Protein AF-B9R7G1-F1 (afdb_monomer_lite)

Radius of gyration: 17.82 Å; chains: 1; bounding box: 48×41×41 Å

Foldseek 3Di:
DCVVVLVVQLVVCVVCVVVVNNLVDFDQDDPPDDDLLPDPPDPDPVSVVVVVVVVVVSQQAAGWGQDNVPSDTDRPDPDGNVRSVVVVVVVCLVPPPCNVVVVVPPD

pLDDT: mean 88.18, std 13.85, range [42.56, 98.31]

InterPro domains:
  IPR016035 Acyl transferase/acyl hydrolase/lysophospholipase [SSF52151] (2-70)

Secondary structure (DSSP, 8-state):
--HHHHHHHHHHHHHHHHTT-GGG--B-------GGGG-SS---HHHHHHHHHHHHHHHHSEEEEE-TTT--EEEEEEEEHHHHHHHHHHHHHHH-TTTHHHHTT--

Sequence (107 aa):
MQASSDMVDYHISTAFQALHSQENNIRIEDDTPTGNLASVDIATEENLNNLIKVGEELLKKRVARVNLDSGVFEPAYKATNEEALVKEKELREARSPHGKFIALRKI

Structure (mmCIF, N/CA/C/O backbone):
data_AF-B9R7G1-F1
#
_entry.id   AF-B9R7G1-F1
#
loop_
_atom_site.group_PDB
_atom_site.id
_atom_site.type_symbol
_atom_site.label_atom_id
_atom_site.label_alt_id
_atom_site.label_comp_id
_atom_site.label_asym_id
_atom_site.label_entity_id
_atom_site.label_seq_id
_atom_site.pdbx_PDB_ins_code
_atom_site.Cartn_x
_atom_site.Cartn_y
_atom_site.Cartn_z
_atom_site.occupancy
_atom_site.B_iso_or_equiv
_atom_site.auth_seq_id
_atom_site.auth_comp_id
_atom_site.auth_asym_id
_atom_site.auth_atom_id
_atom_site.pdbx_PDB_model_num
ATOM 1 N N . MET A 1 1 ? -15.657 -1.353 -0.547 1.00 52.94 1 MET A N 1
ATOM 2 C CA . MET A 1 1 ? -15.486 -0.757 -1.892 1.00 52.94 1 MET A CA 1
ATOM 3 C C . MET A 1 1 ? -14.068 -1.082 -2.331 1.00 52.94 1 MET A C 1
ATOM 5 O O . MET A 1 1 ? -13.164 -0.531 -1.733 1.00 52.94 1 MET A O 1
ATOM 9 N N . GLN A 1 2 ? -13.871 -2.017 -3.265 1.00 78.25 2 GLN A N 1
ATOM 10 C CA . GLN A 1 2 ? -12.524 -2.440 -3.707 1.00 78.25 2 GLN A CA 1
ATOM 11 C C . GLN A 1 2 ? -12.360 -2.422 -5.236 1.00 78.25 2 GLN A C 1
ATOM 13 O O . GLN A 1 2 ? -11.319 -2.001 -5.717 1.00 78.25 2 GLN A O 1
ATOM 18 N N . ALA A 1 3 ? -13.433 -2.661 -6.002 1.00 85.69 3 ALA A N 1
ATOM 19 C CA . ALA A 1 3 ? -13.379 -2.728 -7.469 1.00 85.69 3 ALA A CA 1
ATOM 20 C C . ALA A 1 3 ? -12.746 -1.510 -8.176 1.00 85.69 3 ALA A C 1
ATOM 22 O O . ALA A 1 3 ? -12.103 -1.663 -9.210 1.00 85.69 3 ALA A O 1
ATOM 23 N N . SER A 1 4 ? -12.917 -0.289 -7.654 1.00 89.19 4 SER A N 1
ATOM 24 C CA . SER A 1 4 ? -12.261 0.891 -8.238 1.00 89.19 4 SER A CA 1
ATOM 25 C C . SER A 1 4 ? -10.748 0.885 -8.019 1.00 89.19 4 SER A C 1
ATOM 27 O O . SER A 1 4 ? -10.017 1.328 -8.898 1.00 89.19 4 SER A O 1
ATOM 29 N N . SER A 1 5 ? -10.299 0.400 -6.858 1.00 87.94 5 SER A N 1
ATOM 30 C CA . SER A 1 5 ? -8.881 0.232 -6.526 1.00 87.94 5 SER A CA 1
ATOM 31 C C . SER A 1 5 ? -8.258 -0.785 -7.481 1.00 87.94 5 SER A C 1
ATOM 33 O O . SER A 1 5 ? -7.342 -0.449 -8.231 1.00 87.94 5 SER A O 1
ATOM 35 N N . ASP A 1 6 ? -8.888 -1.960 -7.573 1.00 88.62 6 ASP A N 1
ATOM 36 C CA . ASP A 1 6 ? -8.432 -3.088 -8.387 1.00 88.62 6 ASP A CA 1
ATOM 37 C C . ASP A 1 6 ? -8.291 -2.708 -9.869 1.00 88.62 6 ASP A C 1
ATOM 39 O O . ASP A 1 6 ? -7.269 -2.979 -10.500 1.00 88.62 6 ASP A O 1
ATOM 43 N N . MET A 1 7 ? -9.295 -2.021 -10.431 1.00 92.19 7 MET A N 1
ATOM 44 C CA . MET A 1 7 ? -9.271 -1.588 -11.833 1.00 92.19 7 MET A CA 1
ATOM 45 C C . MET A 1 7 ? -8.144 -0.593 -12.115 1.00 92.19 7 MET A C 1
ATOM 47 O O . MET A 1 7 ? -7.473 -0.686 -13.145 1.00 92.19 7 MET A O 1
ATOM 51 N N . VAL A 1 8 ? -7.929 0.372 -11.217 1.00 91.62 8 VAL A N 1
ATOM 52 C CA . VAL A 1 8 ? -6.856 1.361 -11.371 1.00 91.62 8 VAL A CA 1
ATOM 53 C C . VAL A 1 8 ? -5.493 0.675 -11.307 1.00 91.62 8 VAL A C 1
ATOM 55 O O . VAL A 1 8 ? -4.646 0.927 -12.166 1.00 91.62 8 VAL A O 1
ATOM 58 N N . ASP A 1 9 ? -5.295 -0.235 -10.357 1.00 91.00 9 ASP A N 1
ATOM 59 C CA . ASP A 1 9 ? -4.017 -0.924 -10.185 1.00 91.00 9 ASP A CA 1
ATOM 60 C C . ASP A 1 9 ? -3.705 -1.896 -11.314 1.00 91.00 9 ASP A C 1
ATOM 62 O O . ASP A 1 9 ? -2.557 -1.957 -11.766 1.00 91.00 9 ASP A O 1
ATOM 66 N N . TYR A 1 10 ? -4.717 -2.589 -11.838 1.00 92.88 10 TYR A N 1
ATOM 67 C CA . TYR A 1 10 ? -4.572 -3.427 -13.024 1.00 92.88 10 TYR A CA 1
ATOM 68 C C . TYR A 1 10 ? -4.113 -2.603 -14.232 1.00 92.88 10 TYR A C 1
ATOM 70 O O . TYR A 1 10 ? -3.138 -2.951 -14.908 1.00 92.88 10 TYR A O 1
ATOM 78 N N . HIS A 1 11 ? -4.776 -1.472 -14.492 1.00 94.25 11 HIS A N 1
ATOM 79 C CA . HIS A 1 11 ? -4.438 -0.612 -15.624 1.00 94.25 11 HIS A CA 1
ATOM 80 C C . HIS A 1 11 ? -3.044 0.007 -15.496 1.00 94.25 11 HIS A C 1
ATOM 82 O O . HIS A 1 11 ? -2.280 0.001 -16.465 1.00 94.25 11 HIS A O 1
ATOM 88 N N . ILE A 1 12 ? -2.686 0.501 -14.310 1.00 94.19 12 ILE A N 1
ATOM 89 C CA . ILE A 1 12 ? -1.356 1.062 -14.055 1.00 94.19 12 ILE A CA 1
ATOM 90 C C . ILE A 1 12 ? -0.286 -0.023 -14.216 1.00 94.19 12 ILE A C 1
ATOM 92 O O . ILE A 1 12 ? 0.693 0.183 -14.934 1.00 94.19 12 ILE A O 1
ATOM 96 N N . SER A 1 13 ? -0.488 -1.200 -13.625 1.00 93.25 13 SER A N 1
ATOM 97 C CA . SER A 1 13 ? 0.474 -2.306 -13.706 1.00 93.25 13 SER A CA 1
ATOM 98 C C . SER A 1 13 ? 0.679 -2.782 -15.141 1.00 93.25 13 SER A C 1
ATOM 100 O O . SER A 1 13 ? 1.818 -2.984 -15.563 1.00 93.25 13 SER A O 1
ATOM 102 N N . THR A 1 14 ? -0.398 -2.845 -15.929 1.00 94.94 14 THR A N 1
ATOM 103 C CA . THR A 1 14 ? -0.336 -3.144 -17.367 1.00 94.94 14 THR A CA 1
ATOM 104 C C . THR A 1 14 ? 0.535 -2.131 -18.114 1.00 94.94 14 THR A C 1
ATOM 106 O O . THR A 1 14 ? 1.418 -2.516 -18.883 1.00 94.94 14 THR A O 1
ATOM 109 N N . ALA A 1 15 ? 0.342 -0.831 -17.866 1.00 96.00 15 ALA A N 1
ATOM 110 C CA . ALA A 1 15 ? 1.124 0.221 -18.514 1.00 96.00 15 ALA A CA 1
ATOM 111 C C . ALA A 1 15 ? 2.618 0.143 -18.150 1.00 96.00 15 ALA A C 1
ATOM 113 O O . ALA A 1 15 ? 3.479 0.204 -19.030 1.00 96.00 15 ALA A O 1
ATOM 114 N N . PHE A 1 16 ? 2.946 -0.044 -16.869 1.00 94.94 16 PHE A N 1
ATOM 115 C CA . PHE A 1 16 ? 4.338 -0.171 -16.427 1.00 94.94 16 PHE A CA 1
ATOM 116 C C . PHE A 1 16 ? 5.005 -1.461 -16.923 1.00 94.94 16 PHE A C 1
ATOM 118 O O . PHE A 1 16 ? 6.203 -1.447 -17.218 1.00 94.94 16 PHE A O 1
ATOM 125 N N . GLN A 1 17 ? 4.254 -2.557 -17.068 1.00 93.25 17 GLN A N 1
ATOM 126 C CA . GLN A 1 17 ? 4.749 -3.793 -17.675 1.00 93.25 17 GLN A CA 1
ATOM 127 C C . GLN A 1 17 ? 5.050 -3.625 -19.163 1.00 93.25 17 GLN A C 1
ATOM 129 O O . GLN A 1 17 ? 6.115 -4.054 -19.606 1.00 93.25 17 GLN A O 1
ATOM 134 N N . ALA A 1 18 ? 4.178 -2.951 -19.917 1.00 96.12 18 ALA A N 1
ATOM 135 C CA . ALA A 1 18 ? 4.412 -2.654 -21.330 1.00 96.12 18 ALA A CA 1
ATOM 136 C C . ALA A 1 18 ? 5.672 -1.794 -21.556 1.00 96.12 18 ALA A C 1
ATOM 138 O O . ALA A 1 18 ? 6.321 -1.902 -22.592 1.00 96.12 18 ALA A O 1
ATOM 139 N N . LEU A 1 19 ? 6.039 -0.967 -20.571 1.00 96.19 19 LEU A N 1
ATOM 140 C CA . LEU A 1 19 ? 7.239 -0.124 -20.591 1.00 96.19 19 LEU A CA 1
ATOM 141 C C . LEU A 1 19 ? 8.470 -0.779 -19.941 1.00 96.19 19 LEU A C 1
ATOM 143 O O . LEU A 1 19 ? 9.468 -0.090 -19.723 1.00 96.19 19 LEU A O 1
ATOM 147 N N . HIS A 1 20 ? 8.406 -2.065 -19.575 1.00 92.88 20 HIS A N 1
ATOM 148 C CA . HIS A 1 20 ? 9.473 -2.773 -18.848 1.00 92.88 20 HIS A CA 1
ATOM 149 C C . HIS A 1 20 ? 9.984 -2.004 -17.616 1.00 92.88 20 HIS A C 1
ATOM 151 O O . HIS A 1 20 ? 11.171 -2.008 -17.297 1.00 92.88 20 HIS A O 1
ATOM 157 N N . SER A 1 21 ? 9.081 -1.281 -16.957 1.00 93.19 21 SER A N 1
ATOM 158 C CA . SER A 1 21 ? 9.386 -0.338 -15.883 1.00 93.19 21 SER A CA 1
ATOM 159 C C . SER A 1 21 ? 8.629 -0.690 -1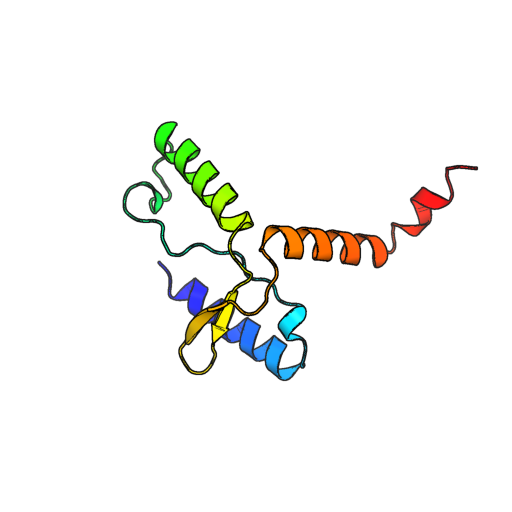4.613 1.00 93.19 21 SER A C 1
ATOM 161 O O . SER A 1 21 ? 8.358 0.191 -13.803 1.00 93.19 21 SER A O 1
ATOM 163 N N . GLN A 1 22 ? 8.262 -1.961 -14.429 1.00 90.12 22 GLN A N 1
ATOM 164 C CA . GLN A 1 22 ? 7.409 -2.395 -13.327 1.00 90.12 22 GLN A CA 1
ATOM 165 C C . GLN A 1 22 ? 7.955 -1.882 -11.990 1.00 90.12 22 GLN A C 1
ATOM 167 O O . GLN A 1 22 ? 7.199 -1.287 -11.233 1.00 90.12 22 GLN A O 1
ATOM 172 N N . GLU A 1 23 ? 9.275 -1.986 -11.770 1.00 86.00 23 GLU A N 1
ATOM 173 C CA . GLU A 1 23 ? 10.027 -1.463 -10.610 1.00 86.00 23 GLU A CA 1
ATOM 174 C C . GLU A 1 23 ? 9.760 0.001 -10.238 1.00 86.00 23 GLU A C 1
ATOM 176 O O . GLU A 1 23 ? 9.950 0.370 -9.082 1.00 86.00 23 GLU A O 1
ATOM 181 N N . ASN A 1 24 ? 9.286 0.817 -11.176 1.00 88.19 24 ASN A N 1
ATOM 182 C CA . ASN A 1 24 ? 9.023 2.237 -10.961 1.00 88.19 24 ASN A CA 1
ATOM 183 C C . ASN A 1 24 ? 7.618 2.512 -10.405 1.00 88.19 24 ASN A C 1
ATOM 185 O O . ASN A 1 24 ? 7.310 3.660 -10.089 1.00 88.19 24 ASN A O 1
ATOM 189 N N . ASN A 1 25 ? 6.765 1.491 -10.293 1.00 90.31 25 ASN A N 1
ATOM 190 C CA . ASN A 1 25 ? 5.467 1.589 -9.643 1.00 90.31 25 ASN A CA 1
ATOM 191 C C . ASN A 1 25 ? 5.482 0.855 -8.295 1.00 90.31 25 ASN A C 1
ATOM 193 O O . ASN A 1 25 ? 5.810 -0.337 -8.213 1.00 90.31 25 ASN A O 1
ATOM 197 N N . ILE A 1 26 ? 5.116 1.596 -7.248 1.00 91.69 26 ILE A N 1
ATOM 198 C CA . ILE A 1 26 ? 4.954 1.111 -5.880 1.00 91.69 26 ILE A CA 1
ATOM 199 C C . ILE A 1 26 ? 3.492 1.353 -5.495 1.00 91.69 26 ILE A C 1
ATOM 201 O O . ILE A 1 26 ? 3.027 2.493 -5.541 1.00 91.69 26 ILE A O 1
ATOM 205 N N . ARG A 1 27 ? 2.784 0.287 -5.110 1.00 92.06 27 ARG A N 1
ATOM 206 C CA . ARG A 1 27 ? 1.432 0.339 -4.545 1.00 92.06 27 ARG A CA 1
ATOM 207 C C . ARG A 1 27 ? 1.506 -0.101 -3.085 1.00 92.06 27 ARG A C 1
ATOM 209 O O . ARG A 1 27 ? 2.017 -1.180 -2.803 1.00 92.06 27 ARG A O 1
ATOM 216 N N . ILE A 1 28 ? 1.033 0.748 -2.175 1.00 93.31 28 ILE A N 1
ATOM 217 C CA . ILE A 1 28 ? 0.991 0.479 -0.732 1.00 93.31 28 ILE A CA 1
ATOM 218 C C . ILE A 1 28 ? -0.469 0.552 -0.308 1.00 93.31 28 ILE A C 1
ATOM 220 O O . ILE A 1 28 ? -1.064 1.627 -0.315 1.00 93.31 28 ILE A O 1
ATOM 224 N N . GLU A 1 29 ? -1.037 -0.598 0.025 1.00 90.69 29 GLU A N 1
ATOM 225 C CA . GLU A 1 29 ? -2.442 -0.759 0.383 1.00 90.69 29 GLU A CA 1
ATOM 226 C C . GLU A 1 29 ? -2.593 -1.961 1.315 1.00 90.69 29 GLU A C 1
ATOM 228 O O . GLU A 1 29 ? -1.770 -2.879 1.290 1.00 90.69 29 GLU A O 1
ATOM 233 N N . ASP A 1 30 ? -3.631 -1.935 2.146 1.00 90.19 30 ASP A N 1
ATOM 234 C CA . ASP A 1 30 ? -4.003 -3.041 3.020 1.00 90.19 30 ASP A CA 1
ATOM 235 C C . ASP A 1 30 ? -5.491 -3.348 2.839 1.00 90.19 30 ASP A C 1
ATOM 237 O O . ASP A 1 30 ? -6.344 -2.500 3.100 1.00 90.19 30 ASP A O 1
ATOM 241 N N . ASP A 1 31 ? -5.792 -4.557 2.379 1.00 86.44 31 ASP A N 1
ATOM 242 C CA . ASP A 1 31 ? -7.139 -5.062 2.115 1.00 86.44 31 ASP A CA 1
ATOM 243 C C . ASP A 1 31 ? -7.700 -5.908 3.271 1.00 86.44 31 ASP A C 1
ATOM 245 O O . ASP A 1 31 ? -8.841 -6.366 3.217 1.00 86.44 31 ASP A O 1
ATOM 249 N N . THR A 1 32 ? -6.918 -6.082 4.340 1.00 88.56 32 THR A N 1
ATOM 250 C CA . THR A 1 32 ? -7.301 -6.833 5.542 1.00 88.56 32 THR A CA 1
ATOM 251 C C . THR A 1 32 ? -8.236 -6.116 6.534 1.00 88.56 32 THR A C 1
ATOM 253 O O . THR A 1 32 ? -8.867 -6.828 7.327 1.00 88.56 32 THR A O 1
ATOM 256 N N . PRO A 1 33 ? -8.382 -4.767 6.558 1.00 91.56 33 PRO A N 1
ATOM 257 C CA . PRO A 1 33 ? -9.299 -4.106 7.484 1.00 91.56 33 PRO A CA 1
ATOM 258 C C . PRO A 1 33 ? -10.747 -4.590 7.342 1.00 91.56 33 PRO A C 1
ATOM 260 O O . PRO A 1 33 ? -11.303 -4.677 6.249 1.00 91.56 33 PRO A O 1
ATOM 263 N N . THR A 1 34 ? -11.396 -4.857 8.476 1.00 92.94 34 THR A N 1
ATOM 264 C CA . THR A 1 34 ? -12.807 -5.268 8.554 1.00 92.94 34 THR A CA 1
ATOM 265 C C . THR A 1 34 ? -13.505 -4.588 9.734 1.00 92.94 34 THR A C 1
ATOM 267 O O . THR A 1 34 ? -12.858 -4.015 10.614 1.00 92.94 34 THR A O 1
ATOM 270 N N . GLY A 1 35 ? -14.841 -4.619 9.766 1.00 94.31 35 GLY A N 1
ATOM 271 C CA . GLY A 1 35 ? -15.624 -4.008 10.846 1.00 94.31 35 GLY A CA 1
ATOM 272 C C . GLY A 1 35 ? -15.338 -2.510 10.998 1.00 94.31 35 GLY A C 1
ATOM 273 O O . GLY A 1 35 ? -15.257 -1.793 10.003 1.00 94.31 35 GLY A O 1
ATOM 274 N N . ASN A 1 36 ? -15.148 -2.046 12.238 1.00 95.25 36 ASN A N 1
ATOM 275 C CA . ASN A 1 36 ? -14.897 -0.629 12.528 1.00 95.25 36 ASN A CA 1
ATOM 276 C C . ASN A 1 36 ? -13.628 -0.087 11.853 1.00 95.25 36 ASN A C 1
ATOM 278 O O . ASN A 1 36 ? -13.604 1.078 11.463 1.00 95.25 36 ASN A O 1
ATOM 282 N N . LEU A 1 37 ? -12.609 -0.934 11.661 1.00 95.00 37 LEU A N 1
ATOM 283 C CA . LEU A 1 37 ? -11.362 -0.547 10.996 1.00 95.00 37 LEU A CA 1
ATOM 284 C C . LEU A 1 37 ? -11.547 -0.261 9.505 1.00 95.00 37 LEU A C 1
ATOM 286 O O . LEU A 1 37 ? -10.796 0.524 8.940 1.00 95.00 37 LEU A O 1
ATOM 290 N N . ALA A 1 38 ? -12.545 -0.880 8.872 1.00 93.19 38 ALA A N 1
ATOM 291 C CA . ALA A 1 38 ? -12.901 -0.606 7.483 1.00 93.19 38 ALA A CA 1
ATOM 292 C C . ALA A 1 38 ? -13.883 0.572 7.337 1.00 93.19 38 ALA A C 1
ATOM 294 O O . ALA A 1 38 ? -14.197 0.968 6.212 1.00 93.19 38 ALA A O 1
ATOM 295 N N . SER A 1 39 ? -14.403 1.111 8.447 1.00 93.88 39 SER A N 1
ATOM 296 C CA . SER A 1 39 ? -15.358 2.218 8.410 1.00 93.88 39 SER A CA 1
ATOM 297 C C . SER A 1 39 ? -14.647 3.542 8.179 1.00 93.88 39 SER A C 1
ATOM 299 O O . SER A 1 39 ? -13.626 3.838 8.796 1.00 93.88 39 SER A O 1
ATOM 301 N N . VAL A 1 40 ? -15.231 4.374 7.323 1.00 92.25 40 VAL A N 1
ATOM 302 C CA . VAL A 1 40 ? -14.673 5.684 6.949 1.00 92.25 40 VAL A CA 1
ATOM 303 C C . VAL A 1 40 ? -15.141 6.827 7.859 1.00 92.25 40 VAL A C 1
ATOM 305 O O . VAL A 1 40 ? -14.666 7.950 7.730 1.00 92.25 40 VAL A O 1
ATOM 308 N N . ASP A 1 41 ? -16.076 6.555 8.768 1.00 95.81 41 ASP A N 1
ATOM 309 C CA . ASP A 1 41 ? -16.782 7.531 9.609 1.00 95.81 41 ASP A CA 1
ATOM 310 C C . ASP A 1 41 ? -16.660 7.261 11.124 1.00 95.81 41 ASP A C 1
ATOM 312 O O . ASP A 1 41 ? -17.158 8.042 11.936 1.00 95.81 41 ASP A O 1
ATOM 316 N N . ILE A 1 42 ? -15.961 6.195 11.536 1.00 96.38 42 ILE A N 1
ATOM 317 C CA . ILE A 1 42 ? -15.747 5.856 12.952 1.00 96.38 42 ILE A CA 1
ATOM 318 C C . ILE A 1 42 ? -14.407 6.426 13.428 1.00 96.38 42 ILE A C 1
ATOM 320 O O . ILE A 1 42 ? -13.353 5.807 13.286 1.00 96.38 42 ILE A O 1
ATOM 324 N N . ALA A 1 43 ? -14.458 7.603 14.048 1.00 97.06 43 ALA A N 1
ATOM 325 C CA . ALA A 1 43 ? -13.289 8.328 14.555 1.00 97.06 43 ALA A CA 1
ATOM 326 C C . ALA A 1 43 ? -13.105 8.202 16.083 1.00 97.06 43 ALA A C 1
ATOM 328 O O . ALA A 1 43 ? -12.741 9.169 16.752 1.00 97.06 43 ALA A O 1
ATOM 329 N N . THR A 1 44 ? -13.389 7.032 16.665 1.00 98.12 44 THR A N 1
ATOM 330 C CA . THR A 1 44 ? -13.066 6.791 18.082 1.00 98.12 44 THR A CA 1
ATOM 331 C C . THR A 1 44 ? -11.551 6.719 18.266 1.00 98.12 44 THR A C 1
ATOM 333 O O . THR A 1 44 ? -10.838 6.241 17.384 1.00 98.12 44 THR A O 1
ATOM 336 N N . GLU A 1 45 ? -11.044 7.158 19.419 1.00 98.31 45 GLU A N 1
ATOM 337 C CA . GLU A 1 45 ? -9.606 7.103 19.728 1.00 98.31 45 GLU A CA 1
ATOM 338 C C . GLU A 1 45 ? -9.040 5.683 19.567 1.00 98.31 45 GLU A C 1
ATOM 340 O O . GLU A 1 45 ? -7.975 5.490 18.986 1.00 98.31 45 GLU A O 1
ATOM 345 N N . GLU A 1 46 ? -9.791 4.672 20.008 1.00 97.88 46 GLU A N 1
ATOM 346 C CA . GLU A 1 46 ? -9.434 3.265 19.827 1.00 97.88 46 GLU A CA 1
ATOM 347 C C . GLU A 1 46 ? -9.289 2.884 18.346 1.00 97.88 46 GLU A C 1
ATOM 349 O O . GLU A 1 46 ? -8.288 2.273 17.967 1.00 97.88 46 GLU A O 1
ATOM 354 N N . ASN A 1 47 ? -10.254 3.259 17.497 1.00 97.81 47 ASN A N 1
ATOM 355 C CA . ASN A 1 47 ? -10.211 2.917 16.076 1.00 97.81 47 ASN A CA 1
ATOM 356 C C . ASN A 1 47 ? -9.035 3.611 15.376 1.00 97.81 47 ASN A C 1
ATOM 358 O O . ASN A 1 47 ? -8.302 2.972 14.625 1.00 97.81 47 ASN A O 1
ATOM 362 N N . LEU A 1 48 ? -8.798 4.890 15.685 1.00 97.94 48 LEU A N 1
ATOM 363 C CA . LEU A 1 48 ? -7.671 5.654 15.146 1.00 97.94 48 LEU A CA 1
ATOM 364 C C . LEU A 1 48 ? -6.320 5.063 15.577 1.00 97.94 48 LEU A C 1
ATOM 366 O O . LEU A 1 48 ? -5.430 4.896 14.746 1.00 97.94 48 LEU A O 1
ATOM 370 N N . ASN A 1 49 ? -6.177 4.669 16.845 1.00 98.31 49 ASN A N 1
ATOM 371 C CA . ASN A 1 49 ? -4.967 4.006 17.337 1.00 98.31 49 ASN A CA 1
ATOM 372 C C . ASN A 1 49 ? -4.737 2.645 16.669 1.00 98.31 49 ASN A C 1
ATOM 374 O O . ASN A 1 49 ? -3.596 2.260 16.418 1.00 98.31 49 ASN A O 1
ATOM 378 N N . ASN A 1 50 ? -5.801 1.907 16.357 1.00 97.44 50 ASN A N 1
ATOM 379 C CA . ASN A 1 50 ? -5.677 0.656 15.619 1.00 97.44 50 ASN A CA 1
ATOM 380 C C . ASN A 1 50 ? -5.319 0.894 14.138 1.00 97.44 50 ASN A C 1
ATOM 382 O O . ASN A 1 50 ? -4.497 0.153 13.607 1.00 97.44 50 ASN A O 1
ATOM 386 N N . LEU A 1 51 ? -5.824 1.956 13.497 1.00 97.44 51 LEU A N 1
ATOM 387 C CA . LEU A 1 51 ? -5.394 2.358 12.148 1.00 97.44 51 LEU A CA 1
ATOM 388 C C . LEU A 1 51 ? -3.909 2.753 12.096 1.00 97.44 51 LEU A C 1
ATOM 390 O O . LEU A 1 51 ? -3.231 2.427 11.123 1.00 97.44 51 LEU A O 1
ATOM 394 N N . ILE A 1 52 ? -3.376 3.391 13.148 1.00 97.69 52 ILE A N 1
ATOM 395 C CA . ILE A 1 52 ? -1.931 3.658 13.267 1.00 97.69 52 ILE A CA 1
ATOM 396 C C . ILE A 1 52 ? -1.145 2.343 13.237 1.00 97.69 52 ILE A C 1
ATOM 398 O O . ILE A 1 52 ? -0.219 2.211 12.439 1.00 97.69 52 ILE A O 1
ATOM 402 N N . LYS A 1 53 ? -1.548 1.348 14.040 1.00 97.62 53 LYS A N 1
ATOM 403 C CA . LYS A 1 53 ? -0.888 0.030 14.065 1.00 97.62 53 LYS A CA 1
ATOM 404 C C . LYS A 1 53 ? -0.922 -0.648 12.697 1.00 97.62 53 LYS A C 1
ATOM 406 O O . LYS A 1 53 ? 0.103 -1.155 12.257 1.00 97.62 53 LYS A O 1
ATOM 411 N N . VAL A 1 54 ? -2.063 -0.603 12.002 1.00 96.81 54 VAL A N 1
ATOM 412 C CA . VAL A 1 54 ? -2.186 -1.129 10.630 1.00 96.81 54 VAL A CA 1
ATOM 413 C C . VAL A 1 54 ? -1.184 -0.441 9.698 1.00 96.81 54 VAL A C 1
ATOM 415 O O . VAL A 1 54 ? -0.480 -1.118 8.955 1.00 96.81 54 VAL A O 1
ATOM 418 N N . GLY A 1 55 ? -1.050 0.886 9.770 1.00 96.94 55 GLY A N 1
ATOM 419 C CA . GLY A 1 55 ? -0.057 1.629 8.987 1.00 96.94 55 GLY A CA 1
ATOM 420 C C . GLY A 1 55 ? 1.391 1.227 9.299 1.00 96.94 55 GLY A C 1
ATOM 421 O O . GLY A 1 55 ? 2.182 0.991 8.385 1.00 96.94 55 GLY A O 1
ATOM 422 N N . GLU A 1 56 ? 1.740 1.096 10.580 1.00 98.06 56 GLU A N 1
ATOM 423 C CA . GLU A 1 56 ? 3.072 0.659 11.023 1.00 98.06 56 GLU A CA 1
ATOM 424 C C . GLU A 1 56 ? 3.396 -0.783 10.602 1.00 98.06 56 GLU A C 1
ATOM 426 O O . GLU A 1 56 ? 4.538 -1.105 10.266 1.00 98.06 56 GLU A O 1
ATOM 431 N N . GLU A 1 57 ? 2.403 -1.670 10.611 1.00 96.94 57 GLU A N 1
ATOM 432 C CA . GLU A 1 57 ? 2.532 -3.041 10.117 1.00 96.94 57 GLU A CA 1
ATOM 433 C C . GLU A 1 57 ? 2.653 -3.079 8.593 1.00 96.94 57 GLU A C 1
ATOM 435 O O . GLU A 1 57 ? 3.478 -3.825 8.058 1.00 96.94 57 GLU A O 1
ATOM 440 N N . LEU A 1 58 ? 1.897 -2.236 7.886 1.00 96.94 58 LEU A N 1
ATOM 441 C CA . LEU A 1 58 ? 1.934 -2.130 6.432 1.00 96.94 58 LEU A CA 1
ATOM 442 C C . LEU A 1 58 ? 3.316 -1.705 5.926 1.00 96.94 58 LEU A C 1
ATOM 444 O O . LEU A 1 58 ? 3.775 -2.234 4.915 1.00 96.94 58 LEU A O 1
ATOM 448 N N . LEU A 1 59 ? 4.028 -0.837 6.649 1.00 97.75 59 LEU A N 1
ATOM 449 C CA . LEU A 1 59 ? 5.419 -0.480 6.337 1.00 97.75 59 LEU A CA 1
ATOM 450 C C . LEU A 1 59 ? 6.366 -1.692 6.350 1.00 97.75 59 LEU A C 1
ATOM 452 O O . LEU A 1 59 ? 7.299 -1.758 5.549 1.00 97.75 59 LEU A O 1
ATOM 456 N N . LYS A 1 60 ? 6.103 -2.676 7.218 1.00 97.06 60 LYS A N 1
ATOM 457 C CA . LYS A 1 60 ? 6.917 -3.894 7.375 1.00 97.06 60 LYS A CA 1
ATOM 458 C C . LYS A 1 60 ? 6.540 -4.996 6.380 1.00 97.06 60 LYS A C 1
ATOM 460 O O . LYS A 1 60 ? 7.331 -5.919 6.171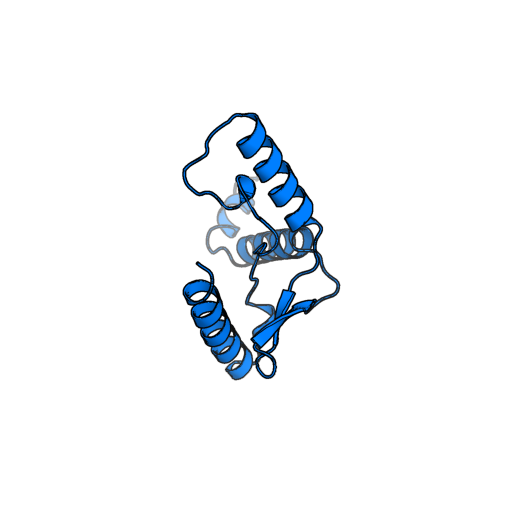 1.00 97.06 60 LYS A O 1
ATOM 465 N N . LYS A 1 61 ? 5.351 -4.932 5.766 1.00 95.44 61 LYS A N 1
ATOM 466 C CA . LYS A 1 61 ? 4.937 -5.862 4.702 1.00 95.44 61 LYS A CA 1
ATOM 467 C C . LYS A 1 61 ? 5.829 -5.684 3.466 1.00 95.44 61 LYS A C 1
ATOM 469 O O . LYS A 1 61 ? 6.392 -4.615 3.225 1.00 95.44 61 LYS A O 1
ATOM 474 N N . ARG A 1 62 ? 5.979 -6.756 2.682 1.00 95.12 62 ARG A N 1
ATOM 475 C CA . ARG A 1 62 ? 6.713 -6.710 1.407 1.00 95.12 62 ARG A CA 1
ATOM 476 C C . ARG A 1 62 ? 5.947 -5.889 0.380 1.00 95.12 62 ARG A C 1
ATOM 478 O O . ARG A 1 62 ? 4.719 -5.925 0.367 1.00 95.12 62 ARG A O 1
ATOM 485 N N . VAL A 1 63 ? 6.684 -5.250 -0.525 1.00 93.75 63 VAL A N 1
ATOM 486 C CA . VAL A 1 63 ? 6.090 -4.631 -1.714 1.00 93.75 63 VAL A CA 1
ATOM 487 C C . VAL A 1 63 ? 5.342 -5.699 -2.506 1.00 93.75 63 VAL A C 1
ATOM 489 O O . VAL A 1 63 ? 5.926 -6.718 -2.896 1.00 93.75 63 VAL A O 1
ATOM 492 N N . ALA A 1 64 ? 4.064 -5.445 -2.758 1.00 92.44 64 ALA A N 1
ATOM 493 C CA . ALA A 1 64 ? 3.191 -6.312 -3.531 1.00 92.44 64 ALA A CA 1
ATOM 494 C C . ALA A 1 64 ? 2.804 -5.659 -4.861 1.00 92.44 64 ALA A C 1
ATOM 496 O O . ALA A 1 64 ? 2.844 -4.435 -5.007 1.00 92.44 64 ALA A O 1
ATOM 497 N N . ARG A 1 65 ? 2.428 -6.483 -5.837 1.00 91.31 65 ARG A N 1
ATOM 498 C CA . ARG A 1 65 ? 1.810 -6.037 -7.088 1.00 91.31 65 ARG A CA 1
ATOM 499 C C . ARG A 1 65 ? 0.716 -6.981 -7.518 1.00 91.31 65 ARG A C 1
ATOM 501 O O . ARG A 1 65 ? 0.784 -8.172 -7.232 1.00 91.31 65 ARG A O 1
ATOM 508 N N . VAL A 1 66 ? -0.238 -6.436 -8.262 1.00 91.69 66 VAL A N 1
ATOM 509 C CA . VAL A 1 66 ? -1.238 -7.242 -8.946 1.00 91.69 66 VAL A CA 1
ATOM 510 C C . VAL A 1 66 ? -0.557 -8.131 -9.985 1.00 91.69 66 VAL A C 1
ATOM 512 O O . VAL A 1 66 ? 0.229 -7.681 -10.823 1.00 91.69 66 VAL A O 1
ATOM 515 N N . ASN A 1 67 ? -0.857 -9.416 -9.906 1.00 91.19 67 ASN A N 1
ATOM 516 C CA . ASN A 1 67 ? -0.556 -10.385 -10.935 1.00 91.19 67 ASN A CA 1
ATOM 517 C C . ASN A 1 67 ? -1.605 -10.225 -12.047 1.00 91.19 67 ASN A C 1
ATOM 519 O O . ASN A 1 67 ? -2.797 -10.373 -11.795 1.00 91.19 67 ASN A O 1
ATOM 523 N N . LEU A 1 68 ? -1.188 -9.880 -13.270 1.00 91.25 68 LEU A N 1
ATOM 524 C CA . LEU A 1 68 ? -2.132 -9.576 -14.358 1.00 91.25 68 LEU A CA 1
ATOM 525 C C . LEU A 1 68 ? -2.919 -10.797 -14.860 1.00 91.25 68 LEU A C 1
ATOM 527 O O . LEU A 1 68 ? -3.949 -10.608 -15.509 1.00 91.25 68 LEU A O 1
ATOM 531 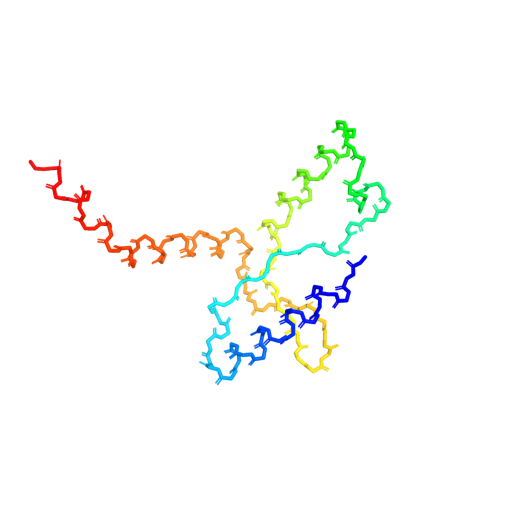N N . ASP A 1 69 ? -2.460 -12.013 -14.553 1.00 90.62 69 ASP A N 1
ATOM 532 C CA . ASP A 1 69 ? -3.151 -13.250 -14.915 1.00 90.62 69 ASP A CA 1
ATOM 533 C C . ASP A 1 69 ? -4.223 -13.612 -13.876 1.00 90.62 69 ASP A C 1
ATOM 535 O O . ASP A 1 69 ? -5.332 -14.001 -14.240 1.00 90.62 69 ASP A O 1
ATOM 539 N N . SER A 1 70 ? -3.906 -13.487 -12.579 1.00 90.06 70 SER A N 1
ATOM 540 C CA . SER A 1 70 ? -4.817 -13.868 -11.484 1.00 90.06 70 SER A CA 1
ATOM 541 C C . SER A 1 70 ? -5.663 -12.713 -10.941 1.00 90.06 70 SER A C 1
ATOM 543 O O . SER A 1 70 ? -6.692 -12.953 -10.313 1.00 90.06 70 SER A O 1
ATOM 545 N N . GLY A 1 71 ? -5.239 -11.467 -11.157 1.00 86.19 71 GLY A N 1
ATOM 546 C CA . GLY A 1 71 ? -5.830 -10.268 -10.563 1.00 86.19 71 GLY A CA 1
ATOM 547 C C . GLY A 1 71 ? -5.532 -10.090 -9.070 1.00 86.19 71 GLY A C 1
ATOM 548 O O . GLY A 1 71 ? -6.065 -9.169 -8.460 1.00 86.19 71 GLY A O 1
ATOM 549 N N . VAL A 1 72 ? -4.697 -10.944 -8.468 1.00 87.56 72 VAL A N 1
ATOM 550 C CA . VAL A 1 72 ? -4.406 -10.935 -7.024 1.00 87.56 72 VAL A CA 1
ATOM 551 C C . VAL A 1 72 ? -3.095 -10.206 -6.734 1.00 87.56 72 VAL A C 1
ATOM 553 O O . VAL A 1 72 ? -2.147 -10.283 -7.517 1.00 87.56 72 VAL A O 1
ATOM 556 N N . PHE A 1 73 ? -3.021 -9.508 -5.598 1.00 88.19 73 PHE A N 1
ATOM 557 C CA . PHE A 1 73 ? -1.781 -8.902 -5.119 1.00 88.19 73 PHE A CA 1
ATOM 558 C C . PHE A 1 73 ? -0.836 -9.940 -4.516 1.00 88.19 73 PHE A C 1
ATOM 560 O O . PHE A 1 73 ? -1.162 -10.631 -3.553 1.00 88.19 73 PHE A O 1
ATOM 567 N N . GLU A 1 74 ? 0.375 -10.001 -5.056 1.00 90.19 74 GLU A N 1
ATOM 568 C CA . GLU A 1 74 ? 1.410 -10.943 -4.646 1.00 90.19 74 GLU A CA 1
ATOM 569 C C . GLU A 1 74 ? 2.713 -10.194 -4.325 1.00 90.19 74 GLU A C 1
ATOM 571 O O . GLU A 1 74 ? 3.003 -9.165 -4.947 1.00 90.19 74 GLU A O 1
ATOM 576 N N . PRO A 1 75 ? 3.533 -10.676 -3.369 1.00 90.62 75 PRO A N 1
ATOM 577 C CA . PRO A 1 75 ? 4.841 -10.089 -3.098 1.00 90.62 75 PRO A CA 1
ATOM 578 C C . PRO A 1 75 ? 5.710 -10.049 -4.363 1.00 90.62 75 PRO A C 1
ATOM 580 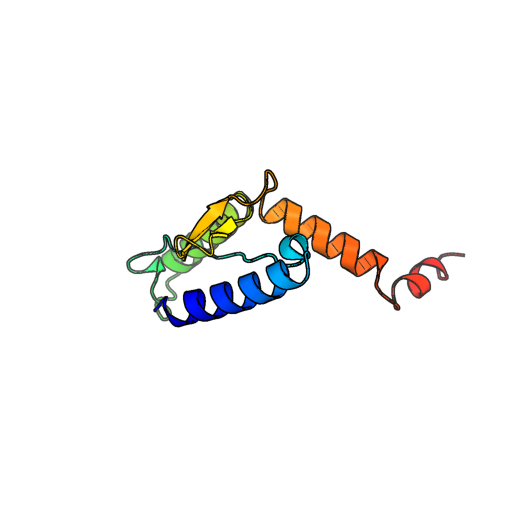O O . PRO A 1 75 ? 6.086 -11.088 -4.901 1.00 90.62 75 PRO A O 1
ATOM 583 N N . ALA A 1 76 ? 6.065 -8.847 -4.814 1.00 85.69 76 ALA A N 1
ATOM 584 C CA . ALA A 1 76 ? 6.811 -8.639 -6.054 1.00 85.69 76 ALA A CA 1
ATOM 585 C C . ALA A 1 76 ? 8.332 -8.592 -5.828 1.00 85.69 76 ALA A C 1
ATOM 587 O O . ALA A 1 76 ? 9.111 -8.924 -6.721 1.00 85.69 76 ALA A O 1
ATOM 588 N N . TYR A 1 77 ? 8.764 -8.192 -4.626 1.00 81.44 77 TYR A N 1
ATOM 589 C CA . TYR A 1 77 ? 10.174 -8.025 -4.267 1.00 81.44 77 TYR A CA 1
ATOM 590 C C . TYR A 1 77 ? 10.480 -8.570 -2.880 1.00 81.44 77 TYR A C 1
ATOM 592 O O . TYR A 1 77 ? 9.595 -8.850 -2.073 1.00 81.44 77 TYR A O 1
ATOM 600 N N . LYS A 1 78 ? 11.778 -8.680 -2.583 1.00 86.31 78 LYS A N 1
ATOM 601 C CA . LYS A 1 78 ? 12.252 -8.969 -1.225 1.00 86.31 78 L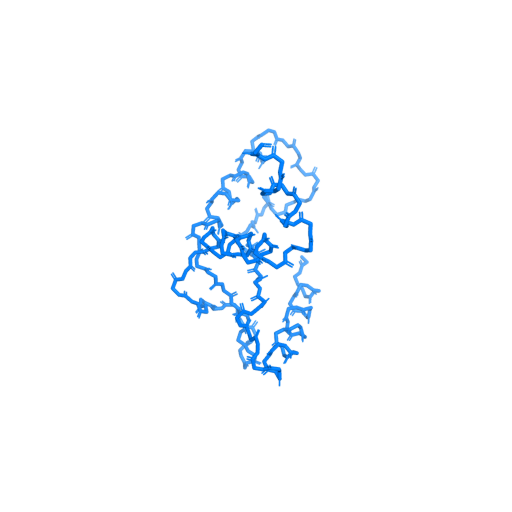YS A CA 1
ATOM 602 C C . LYS A 1 78 ? 12.108 -7.775 -0.277 1.00 86.31 78 LYS A C 1
ATOM 604 O O . LYS A 1 78 ? 12.045 -8.007 0.924 1.00 86.31 78 LYS A O 1
ATOM 609 N N . ALA A 1 79 ? 12.062 -6.556 -0.816 1.00 93.31 79 ALA A N 1
ATOM 610 C CA . ALA A 1 79 ? 12.036 -5.327 -0.034 1.00 93.31 79 ALA A CA 1
ATOM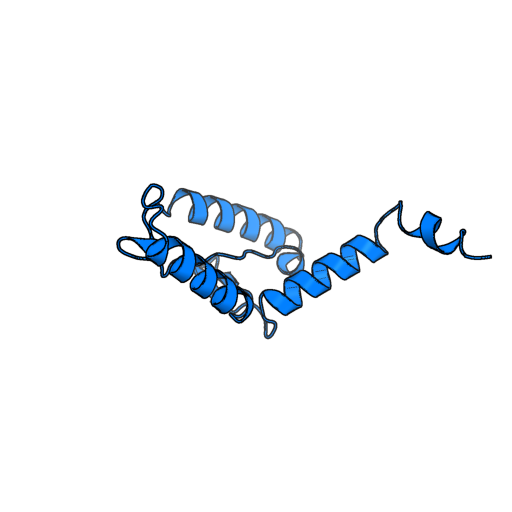 611 C C . ALA A 1 79 ? 10.682 -5.086 0.652 1.00 93.31 79 ALA A C 1
ATOM 613 O O . ALA A 1 79 ? 9.628 -5.451 0.115 1.00 93.31 79 ALA A O 1
ATOM 614 N N . THR A 1 80 ? 10.718 -4.449 1.819 1.00 96.56 80 THR A N 1
ATOM 615 C CA . THR A 1 80 ? 9.528 -3.949 2.519 1.00 96.56 80 THR A CA 1
ATOM 616 C C . THR A 1 80 ? 9.015 -2.648 1.898 1.00 96.56 80 THR A C 1
ATOM 618 O O . THR A 1 80 ? 9.710 -1.986 1.122 1.00 96.56 80 THR A O 1
ATOM 621 N N . ASN A 1 81 ? 7.784 -2.266 2.241 1.00 96.44 81 ASN A N 1
ATOM 622 C CA . ASN A 1 81 ? 7.221 -0.975 1.846 1.00 96.44 81 ASN A CA 1
ATOM 623 C C . ASN A 1 81 ? 8.053 0.196 2.394 1.00 96.44 81 ASN A C 1
ATOM 625 O O . ASN A 1 81 ? 8.280 1.170 1.680 1.00 96.44 81 ASN A O 1
ATOM 629 N N . GLU A 1 82 ? 8.568 0.082 3.620 1.00 97.56 82 GLU A N 1
ATOM 630 C CA . GLU A 1 82 ? 9.479 1.067 4.211 1.00 97.56 82 GLU A CA 1
ATOM 631 C C . GLU A 1 82 ? 10.759 1.247 3.381 1.00 97.56 82 GLU A C 1
ATOM 633 O O . GLU A 1 82 ? 11.093 2.366 2.991 1.00 97.56 82 GLU A O 1
ATOM 638 N N . GLU A 1 83 ? 11.445 0.152 3.044 1.00 96.62 83 GLU A N 1
ATOM 639 C CA . GLU A 1 83 ? 12.674 0.192 2.241 1.00 96.62 83 GLU A CA 1
ATOM 640 C C . GLU A 1 83 ? 12.423 0.800 0.852 1.00 96.62 83 GLU A C 1
ATOM 642 O O . GLU A 1 83 ? 13.232 1.582 0.344 1.00 96.62 83 GLU A O 1
ATOM 647 N N . ALA A 1 84 ? 11.282 0.476 0.239 1.00 95.19 84 ALA A N 1
ATOM 648 C CA . ALA A 1 84 ? 10.895 1.018 -1.057 1.00 95.19 84 ALA A CA 1
ATOM 649 C C . ALA A 1 84 ? 10.632 2.534 -1.007 1.00 95.19 84 ALA A C 1
ATOM 651 O O . ALA A 1 84 ? 11.052 3.253 -1.916 1.00 95.19 84 ALA A O 1
ATOM 652 N N . LEU A 1 85 ? 9.998 3.030 0.061 1.00 96.00 85 LEU A N 1
ATOM 653 C CA . LEU A 1 85 ? 9.771 4.463 0.276 1.00 96.00 85 LEU A CA 1
ATOM 654 C C . LEU A 1 85 ? 11.079 5.226 0.514 1.00 96.00 85 LEU A C 1
ATOM 656 O O . LEU A 1 85 ? 11.264 6.312 -0.037 1.00 96.00 85 LEU A O 1
ATOM 660 N N . VAL A 1 86 ? 12.011 4.658 1.287 1.00 96.50 86 VAL A N 1
ATOM 661 C CA . VAL A 1 86 ? 13.345 5.251 1.484 1.00 96.50 86 VAL A CA 1
ATOM 662 C C . VAL A 1 86 ? 14.078 5.366 0.147 1.00 96.50 86 VAL A C 1
ATOM 664 O O . VAL A 1 86 ? 14.567 6.444 -0.194 1.00 96.50 86 VAL A O 1
ATOM 667 N N . LYS A 1 87 ? 14.076 4.297 -0.658 1.00 93.25 87 LYS A N 1
ATOM 668 C CA . LYS A 1 87 ? 14.687 4.300 -1.994 1.00 93.25 87 LYS A CA 1
ATOM 669 C C . LYS A 1 87 ? 14.040 5.330 -2.928 1.00 93.25 87 LYS A C 1
ATOM 671 O O . LYS A 1 87 ? 14.751 5.992 -3.683 1.00 93.25 87 LYS A O 1
ATOM 676 N N . GLU A 1 88 ? 12.712 5.478 -2.906 1.00 92.69 88 GLU A N 1
ATOM 677 C CA . GLU A 1 88 ? 12.015 6.503 -3.700 1.00 92.69 88 GLU A CA 1
ATOM 678 C C . GLU A 1 88 ? 12.483 7.906 -3.312 1.00 92.69 88 GLU A C 1
ATOM 680 O O . GLU A 1 88 ? 12.881 8.678 -4.189 1.00 92.69 88 GLU A O 1
ATOM 685 N N . LYS A 1 89 ? 12.533 8.197 -2.008 1.00 93.50 89 LYS A N 1
ATOM 686 C CA . LYS A 1 89 ? 12.999 9.484 -1.490 1.00 93.50 89 LYS A CA 1
ATOM 687 C C . LYS A 1 89 ? 14.422 9.795 -1.957 1.00 93.50 89 LYS A C 1
ATOM 689 O O . LYS A 1 89 ? 14.664 10.884 -2.478 1.00 93.50 89 LYS A O 1
ATOM 694 N N . GLU A 1 90 ? 15.349 8.848 -1.823 1.00 92.75 90 GLU A N 1
ATOM 695 C CA . GLU A 1 90 ? 16.741 9.008 -2.267 1.00 92.75 90 GLU A CA 1
ATOM 696 C C . GLU A 1 90 ? 16.837 9.276 -3.776 1.00 92.75 90 GLU A C 1
ATOM 698 O O . GLU A 1 90 ? 17.541 10.191 -4.216 1.00 92.75 90 GLU A O 1
ATOM 703 N N . LEU A 1 91 ? 16.089 8.520 -4.590 1.00 90.75 91 LEU A N 1
ATOM 704 C CA . LEU A 1 91 ? 16.037 8.720 -6.041 1.00 90.75 91 LEU A CA 1
ATOM 705 C C . LEU A 1 91 ? 15.484 10.099 -6.401 1.00 90.75 91 LEU A C 1
ATOM 707 O O . LEU A 1 91 ? 15.997 10.756 -7.312 1.00 90.75 91 LEU A O 1
ATOM 711 N N . ARG A 1 92 ? 14.445 10.547 -5.695 1.00 88.94 92 ARG A N 1
ATOM 712 C CA . ARG A 1 92 ? 13.825 11.854 -5.900 1.00 88.94 92 ARG A CA 1
ATOM 713 C C . ARG A 1 92 ? 14.769 12.990 -5.527 1.00 88.94 92 ARG A C 1
ATOM 715 O O . ARG A 1 92 ? 14.853 13.969 -6.268 1.00 88.94 92 ARG A O 1
ATOM 722 N N . GLU A 1 93 ? 15.505 12.862 -4.428 1.00 90.44 93 GLU A N 1
ATOM 723 C CA . GLU A 1 93 ? 16.523 13.829 -4.015 1.00 90.44 93 GLU A CA 1
ATOM 724 C C . GLU A 1 93 ? 17.668 13.906 -5.033 1.00 90.44 93 GLU A C 1
ATOM 726 O O . GLU A 1 93 ? 18.016 15.001 -5.479 1.00 90.44 93 GLU A O 1
ATOM 731 N N . ALA A 1 94 ? 18.182 12.759 -5.489 1.00 89.88 94 ALA A N 1
ATOM 732 C CA . ALA A 1 94 ? 19.257 12.693 -6.479 1.00 89.88 94 ALA A CA 1
ATOM 733 C C . ALA A 1 94 ? 18.858 13.285 -7.844 1.00 89.88 94 ALA A C 1
ATOM 735 O O . ALA A 1 94 ? 19.687 13.870 -8.545 1.00 89.88 94 ALA A O 1
ATOM 736 N N . ARG A 1 95 ? 17.584 13.144 -8.231 1.00 86.50 95 ARG A N 1
ATOM 737 C CA . ARG A 1 95 ? 17.031 13.662 -9.496 1.00 86.50 95 ARG A CA 1
ATOM 738 C C . ARG A 1 95 ? 16.460 15.073 -9.376 1.00 86.50 95 ARG A C 1
ATOM 740 O O . ARG A 1 95 ? 16.059 15.645 -10.389 1.00 86.50 95 ARG A O 1
ATOM 747 N N . SER A 1 96 ? 16.410 15.643 -8.171 1.00 84.19 96 SER A N 1
ATOM 748 C CA . SER A 1 96 ? 15.829 16.962 -7.945 1.00 84.19 96 SER A CA 1
ATOM 749 C C . SER A 1 96 ? 16.657 18.047 -8.642 1.00 84.19 96 SER A C 1
ATOM 751 O O . SER A 1 96 ? 17.826 18.246 -8.292 1.00 84.19 96 SER A O 1
ATOM 753 N N . PRO A 1 97 ? 16.060 18.845 -9.550 1.00 78.38 97 PRO A N 1
ATOM 754 C CA . PRO A 1 97 ? 16.730 20.008 -10.134 1.00 78.38 97 PRO A CA 1
ATOM 755 C C . PRO A 1 97 ? 17.162 21.034 -9.071 1.00 78.38 97 PRO A C 1
ATOM 757 O O . PRO A 1 97 ? 18.097 21.801 -9.287 1.00 78.38 97 PRO A O 1
ATOM 760 N N . HIS A 1 98 ? 16.506 21.020 -7.904 1.00 67.44 98 HIS A N 1
ATOM 761 C CA . HIS A 1 98 ? 16.744 21.939 -6.791 1.00 67.44 98 HIS A CA 1
ATOM 762 C C . HIS A 1 98 ? 17.832 21.443 -5.814 1.00 67.44 98 HIS A C 1
ATOM 764 O O . HIS A 1 98 ? 18.339 22.229 -5.015 1.00 67.44 98 HIS A O 1
ATOM 770 N N . GLY A 1 99 ? 18.246 20.169 -5.894 1.00 54.00 99 GLY A N 1
ATOM 771 C CA . GLY A 1 99 ? 19.242 19.565 -4.994 1.00 54.00 99 GLY A CA 1
ATOM 772 C C . GLY A 1 99 ? 20.673 20.089 -5.180 1.00 54.00 99 GLY A C 1
ATOM 773 O O . GLY A 1 99 ? 21.467 20.069 -4.242 1.00 54.00 99 GLY A O 1
ATOM 774 N N . LYS A 1 100 ? 21.003 20.652 -6.354 1.00 50.41 100 LYS A N 1
ATOM 775 C CA . LYS A 1 100 ? 22.325 21.260 -6.608 1.00 50.41 100 LYS A CA 1
ATOM 776 C C . LYS A 1 100 ? 22.542 22.597 -5.886 1.00 50.41 100 LYS A C 1
ATOM 778 O O . LYS A 1 100 ? 23.687 22.988 -5.684 1.00 50.41 100 LYS A O 1
ATOM 783 N N . PHE A 1 101 ? 21.481 23.293 -5.467 1.00 46.72 101 PHE A N 1
ATOM 784 C CA . PHE A 1 101 ? 21.604 24.627 -4.861 1.00 46.72 101 PHE A CA 1
ATOM 785 C C . PHE A 1 101 ? 21.977 24.609 -3.371 1.00 46.72 101 PHE A C 1
ATOM 787 O O . PHE A 1 101 ? 22.569 25.569 -2.883 1.00 46.72 101 PHE A O 1
ATOM 794 N N . ILE A 1 102 ? 21.679 23.528 -2.643 1.00 50.22 102 ILE A N 1
ATOM 795 C CA . ILE A 1 102 ? 21.982 23.444 -1.202 1.00 50.22 102 ILE A CA 1
ATOM 796 C C . ILE A 1 102 ? 23.461 23.090 -0.965 1.00 50.22 102 ILE A C 1
ATOM 798 O O . ILE A 1 102 ? 24.062 23.567 -0.004 1.00 50.22 102 ILE A O 1
ATOM 802 N N . ALA A 1 103 ? 24.089 22.348 -1.884 1.00 48.25 103 ALA A N 1
ATOM 803 C CA . ALA A 1 103 ? 25.516 22.025 -1.814 1.00 48.25 103 ALA A CA 1
ATOM 804 C C . ALA A 1 103 ? 26.439 23.238 -2.070 1.00 48.25 103 ALA A C 1
ATOM 806 O O . ALA A 1 103 ? 27.579 23.239 -1.620 1.00 48.25 103 ALA A O 1
ATOM 807 N N . LEU A 1 104 ? 25.948 24.291 -2.737 1.00 43.97 104 LEU A N 1
ATOM 808 C CA . LEU A 1 104 ? 26.722 25.501 -3.061 1.00 43.97 104 LEU A CA 1
ATOM 809 C C . LEU A 1 104 ? 26.680 26.593 -1.974 1.00 43.97 104 LEU A C 1
ATOM 811 O O . LEU A 1 104 ? 27.350 27.608 -2.119 1.00 43.97 104 LEU A O 1
ATOM 815 N N . ARG A 1 105 ? 25.916 26.411 -0.886 1.00 42.56 105 ARG A N 1
ATOM 816 C CA . ARG A 1 105 ? 25.811 27.388 0.223 1.00 42.56 105 ARG A CA 1
ATOM 817 C C . ARG A 1 105 ? 26.619 27.022 1.477 1.00 42.56 105 ARG A C 1
ATOM 819 O O . ARG A 1 105 ? 26.427 27.641 2.518 1.00 42.56 105 ARG A O 1
ATOM 826 N N . LYS A 1 106 ? 27.494 26.013 1.403 1.00 45.03 106 LYS A N 1
ATOM 827 C CA . LYS A 1 106 ? 28.359 25.577 2.519 1.00 45.03 106 LYS A CA 1
ATOM 828 C C . LYS A 1 106 ? 29.852 25.883 2.309 1.00 45.03 106 LYS A C 1
ATOM 830 O O . LYS A 1 106 ? 30.690 25.162 2.842 1.00 45.03 106 LYS A O 1
ATOM 835 N N . ILE A 1 107 ? 30.182 26.936 1.562 1.00 44.06 107 ILE A N 1
ATOM 836 C CA . ILE A 1 107 ? 31.551 27.465 1.455 1.00 44.06 107 ILE A CA 1
ATOM 837 C C . ILE A 1 107 ? 31.526 28.940 1.835 1.00 44.06 107 ILE A C 1
ATOM 839 O O . ILE A 1 107 ? 30.605 29.630 1.342 1.00 44.06 107 ILE A O 1
#

Organism: Ricinus communis (NCBI:txid3988)